Protein AF-A0A1I1Q8Z2-F1 (afdb_monomer_lite)

Radius of gyration: 18.8 Å; chains: 1; bounding box: 38×72×41 Å

Sequence (134 aa):
MTSPELPGPAADESAPRLPDLISRYADLCHREMADGHWVASPLGAWLLLAIAAPAAPPGSALQARIGDVLGLPVPEAVRLAGDLVSSRHDVVRAASAAWADLDATTAALVEWGGALPAGTTFDTRVPTQEEADA

Organism: NCBI:txid1225127

Structure (mmCIF, N/CA/C/O backbone):
data_AF-A0A1I1Q8Z2-F1
#
_entry.id   AF-A0A1I1Q8Z2-F1
#
loop_
_atom_site.g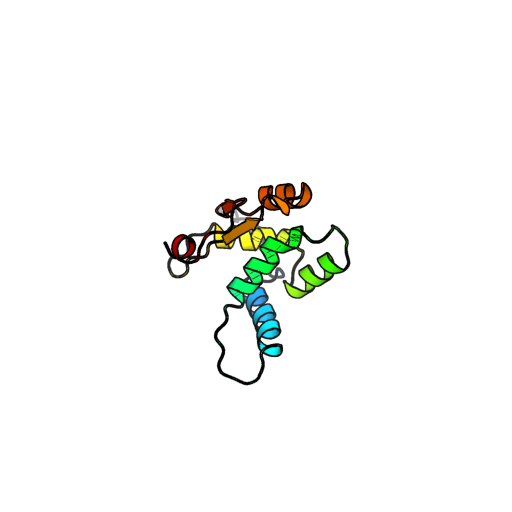roup_PDB
_atom_site.id
_atom_site.type_symbol
_atom_site.label_atom_id
_atom_site.label_alt_id
_atom_site.label_comp_id
_atom_site.label_asym_id
_atom_site.label_entity_id
_atom_site.label_seq_id
_atom_site.pdbx_PDB_ins_code
_atom_site.Cartn_x
_atom_site.Cartn_y
_atom_site.Cartn_z
_atom_site.occupancy
_atom_site.B_iso_or_equiv
_atom_site.auth_seq_id
_atom_site.auth_comp_id
_atom_site.auth_asym_id
_atom_site.auth_atom_id
_atom_site.pdbx_PDB_model_num
ATOM 1 N N . MET A 1 1 ? 16.256 -50.276 15.657 1.00 41.97 1 MET A N 1
ATOM 2 C CA . MET A 1 1 ? 14.899 -49.693 15.706 1.00 41.97 1 MET A CA 1
ATOM 3 C C . MET A 1 1 ? 15.051 -48.202 15.497 1.00 41.97 1 MET A C 1
ATOM 5 O O . MET A 1 1 ? 15.398 -47.498 16.432 1.00 41.97 1 MET A O 1
ATOM 9 N N . THR A 1 2 ? 14.920 -47.762 14.251 1.00 49.38 2 THR A N 1
ATOM 10 C CA . THR A 1 2 ? 15.039 -46.355 13.858 1.00 49.38 2 THR A CA 1
ATOM 11 C C . THR A 1 2 ? 13.624 -45.794 13.835 1.00 49.38 2 THR A C 1
ATOM 13 O O . THR A 1 2 ? 12.793 -46.301 13.083 1.00 49.38 2 THR A O 1
ATOM 16 N N . SER A 1 3 ? 13.320 -44.840 14.715 1.00 44.44 3 SER A N 1
ATOM 17 C CA . SER A 1 3 ? 12.031 -44.140 14.701 1.00 44.44 3 SER A CA 1
ATOM 18 C C . SER A 1 3 ? 11.850 -43.416 13.365 1.00 44.44 3 SER A C 1
ATOM 20 O O . SER A 1 3 ? 12.800 -42.772 12.918 1.00 44.44 3 SER A O 1
ATOM 22 N N . PRO A 1 4 ? 10.671 -43.493 12.724 1.00 56.31 4 PRO A N 1
ATOM 23 C CA . PRO A 1 4 ? 10.382 -42.678 11.557 1.00 56.31 4 PRO A CA 1
ATOM 24 C C . PRO A 1 4 ? 10.164 -41.228 11.998 1.00 56.31 4 PRO A C 1
ATOM 26 O O . PRO A 1 4 ? 9.330 -40.938 12.856 1.00 56.31 4 PRO A O 1
ATOM 29 N N . GLU A 1 5 ? 10.953 -40.331 11.417 1.00 47.78 5 GLU A N 1
ATOM 30 C CA . GLU A 1 5 ? 10.770 -38.887 11.494 1.00 47.78 5 GLU A CA 1
ATOM 31 C C . GLU A 1 5 ? 9.420 -38.546 10.844 1.00 47.78 5 GLU A C 1
ATOM 33 O O . GLU A 1 5 ? 9.160 -38.912 9.696 1.00 47.78 5 GLU A O 1
ATOM 38 N N . LEU A 1 6 ? 8.515 -37.932 11.609 1.00 57.19 6 LEU A N 1
ATOM 39 C CA . LEU A 1 6 ? 7.226 -37.487 11.089 1.00 57.19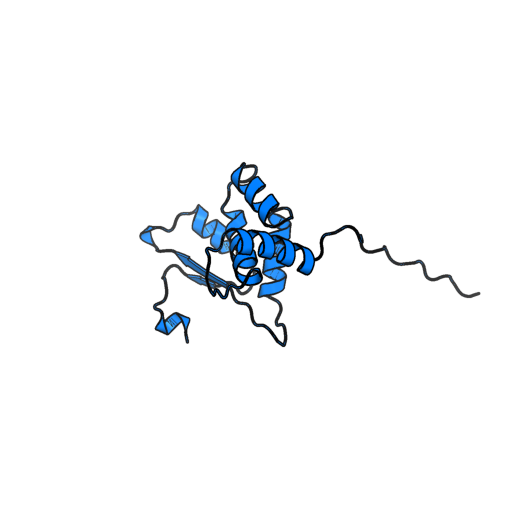 6 LEU A CA 1
ATOM 40 C C . LEU A 1 6 ? 7.464 -36.305 10.138 1.00 57.19 6 LEU A C 1
ATOM 42 O O . LEU A 1 6 ? 8.168 -35.371 10.526 1.00 57.19 6 LEU A O 1
ATOM 46 N N . PRO A 1 7 ? 6.877 -36.300 8.929 1.00 50.03 7 PRO A N 1
ATOM 47 C CA . PRO A 1 7 ? 6.959 -35.145 8.049 1.00 50.03 7 PRO A CA 1
ATOM 48 C C . PRO A 1 7 ? 6.333 -33.933 8.748 1.00 50.03 7 PRO A C 1
ATOM 50 O O . PRO A 1 7 ? 5.196 -33.995 9.224 1.00 50.03 7 PRO A O 1
ATOM 53 N N . GLY A 1 8 ? 7.101 -32.844 8.842 1.00 49.97 8 GLY A N 1
ATOM 54 C CA . GLY A 1 8 ? 6.611 -31.553 9.320 1.00 49.97 8 GLY A CA 1
ATOM 55 C C . GLY A 1 8 ? 5.422 -31.066 8.482 1.00 49.97 8 GLY A C 1
ATOM 56 O O . GLY A 1 8 ? 5.242 -31.532 7.353 1.00 49.97 8 GLY A O 1
ATOM 57 N N . PRO A 1 9 ? 4.585 -30.160 9.018 1.00 49.75 9 PRO A N 1
ATOM 58 C CA . PRO A 1 9 ? 3.403 -29.686 8.311 1.00 49.75 9 PRO A CA 1
ATOM 59 C C . PRO A 1 9 ? 3.818 -29.111 6.954 1.00 49.75 9 PRO A C 1
ATOM 61 O O . PRO A 1 9 ? 4.650 -28.206 6.891 1.00 49.75 9 PRO A O 1
ATOM 64 N N . ALA A 1 10 ? 3.260 -29.670 5.878 1.00 49.38 10 ALA A N 1
ATOM 65 C CA . ALA A 1 10 ? 3.413 -29.131 4.538 1.00 49.38 10 ALA A CA 1
ATOM 66 C C . ALA A 1 10 ? 2.971 -27.664 4.576 1.00 49.38 10 ALA A C 1
ATOM 68 O O . ALA A 1 10 ? 1.833 -27.371 4.947 1.00 49.38 10 ALA A O 1
ATOM 69 N N . ALA A 1 11 ? 3.888 -26.747 4.264 1.00 51.75 11 ALA A N 1
ATOM 70 C CA . ALA A 1 11 ? 3.522 -25.366 4.006 1.00 51.75 11 ALA A CA 1
ATOM 71 C C . ALA A 1 11 ? 2.438 -25.376 2.921 1.00 51.75 11 ALA A C 1
ATOM 73 O O . ALA A 1 11 ? 2.572 -26.095 1.934 1.00 51.75 11 ALA A O 1
ATOM 74 N N . ASP A 1 12 ? 1.349 -24.646 3.141 1.00 47.94 12 ASP A N 1
ATOM 75 C CA . ASP A 1 12 ? 0.247 -24.541 2.192 1.00 47.94 12 ASP A CA 1
ATOM 76 C C . ASP A 1 12 ? 0.770 -23.985 0.855 1.00 47.94 12 ASP A C 1
ATOM 78 O O . ASP A 1 12 ? 1.002 -22.785 0.714 1.00 47.94 12 ASP A O 1
ATOM 82 N N . GLU A 1 13 ? 0.996 -24.868 -0.122 1.00 52.41 13 GLU A N 1
ATOM 83 C CA . GLU A 1 13 ? 1.491 -24.530 -1.465 1.00 52.41 13 GLU A CA 1
ATOM 84 C C . GLU A 1 13 ? 0.494 -23.668 -2.269 1.00 52.41 13 GLU A C 1
ATOM 86 O O . GLU A 1 13 ? 0.808 -23.236 -3.378 1.00 52.41 13 GLU A O 1
ATOM 91 N N . SER A 1 14 ? -0.695 -23.394 -1.719 1.00 63.16 14 SER A N 1
ATOM 92 C CA . SER A 1 14 ? -1.775 -22.641 -2.368 1.00 63.16 14 SER A CA 1
ATOM 93 C C . SER A 1 14 ? -1.727 -21.134 -2.096 1.00 63.16 14 SER A C 1
ATOM 95 O O . SER A 1 14 ? -2.437 -20.375 -2.761 1.00 63.16 14 SER A O 1
ATOM 97 N N . ALA A 1 15 ? -0.931 -20.680 -1.121 1.00 67.56 15 ALA A N 1
ATOM 98 C CA . ALA A 1 15 ? -0.837 -19.260 -0.798 1.00 67.56 15 ALA A CA 1
ATOM 99 C C . ALA A 1 15 ? -0.088 -18.498 -1.911 1.00 67.56 15 ALA A C 1
ATOM 101 O O . ALA A 1 15 ? 0.986 -18.934 -2.344 1.00 67.56 15 ALA A O 1
ATOM 102 N N . PRO A 1 16 ? -0.614 -17.353 -2.388 1.00 77.88 16 PRO A N 1
ATOM 103 C CA . PRO A 1 16 ? 0.035 -16.592 -3.444 1.00 77.88 16 PRO A CA 1
ATOM 104 C C . PRO A 1 16 ? 1.398 -16.099 -2.962 1.00 77.88 16 PRO A C 1
ATOM 106 O O . PRO A 1 16 ? 1.526 -15.483 -1.901 1.00 77.88 16 PRO A O 1
ATOM 109 N N . ARG A 1 17 ? 2.443 -16.356 -3.752 1.00 88.88 17 ARG A N 1
ATOM 110 C CA . ARG A 1 17 ? 3.786 -15.890 -3.407 1.00 88.88 17 ARG A CA 1
ATOM 111 C C . ARG A 1 17 ? 3.898 -14.412 -3.740 1.00 88.88 17 ARG A C 1
ATOM 113 O O . ARG A 1 17 ? 3.361 -13.942 -4.741 1.00 88.88 17 ARG A O 1
ATOM 120 N N . LEU A 1 18 ? 4.671 -13.686 -2.938 1.00 88.38 18 LEU A N 1
ATOM 121 C CA . LEU A 1 18 ? 4.897 -12.258 -3.142 1.00 88.38 18 LEU A CA 1
ATOM 122 C C . LEU A 1 18 ? 5.334 -11.902 -4.580 1.00 88.38 18 LEU A C 1
ATOM 124 O O . LEU A 1 18 ? 4.749 -10.975 -5.133 1.00 88.38 18 LEU A O 1
ATOM 128 N N . PRO A 1 19 ? 6.273 -12.615 -5.239 1.00 91.38 19 PRO A N 1
ATOM 129 C CA . PRO A 1 19 ? 6.610 -12.316 -6.631 1.00 91.38 19 PRO A CA 1
ATOM 130 C C . PRO A 1 19 ? 5.404 -12.386 -7.575 1.00 91.38 19 PRO A C 1
ATOM 132 O O . PRO A 1 19 ? 5.253 -11.513 -8.422 1.00 91.38 19 PRO A O 1
ATOM 135 N N . ASP A 1 20 ? 4.513 -13.362 -7.382 1.00 94.44 20 ASP A N 1
ATOM 136 C CA . ASP A 1 20 ? 3.328 -13.554 -8.223 1.00 94.44 20 ASP A CA 1
ATOM 137 C C . ASP A 1 20 ? 2.322 -12.395 -8.022 1.00 94.44 20 ASP A C 1
ATOM 139 O O . ASP A 1 20 ? 1.736 -11.886 -8.982 1.00 94.44 20 ASP A O 1
ATOM 143 N N . LEU A 1 21 ? 2.183 -11.908 -6.782 1.00 94.81 21 LEU A N 1
ATOM 144 C CA . LEU A 1 21 ? 1.371 -10.733 -6.437 1.00 94.81 21 LEU A CA 1
ATOM 145 C C . LEU A 1 21 ? 1.909 -9.451 -7.089 1.00 94.81 21 LEU A C 1
ATOM 147 O O . LEU A 1 21 ? 1.147 -8.691 -7.692 1.00 94.81 21 LEU A O 1
ATOM 151 N N . ILE A 1 22 ? 3.225 -9.232 -7.010 1.00 93.81 22 ILE A N 1
ATOM 152 C CA . ILE A 1 22 ? 3.878 -8.063 -7.611 1.00 93.81 22 ILE A CA 1
ATOM 153 C C . ILE A 1 22 ? 3.812 -8.120 -9.138 1.00 93.81 22 ILE A C 1
ATOM 155 O O . ILE A 1 22 ? 3.553 -7.092 -9.758 1.00 93.81 22 ILE A O 1
ATOM 159 N N . SER A 1 23 ? 3.978 -9.294 -9.753 1.00 94.69 23 SER A N 1
ATOM 160 C CA . SER A 1 23 ? 3.805 -9.469 -11.201 1.00 94.69 23 SER A CA 1
ATOM 161 C C . SER A 1 23 ? 2.387 -9.116 -11.649 1.00 94.69 23 SER A C 1
ATOM 163 O O . SER A 1 23 ? 2.218 -8.327 -12.576 1.00 94.69 23 SER A O 1
ATOM 165 N N . ARG A 1 24 ? 1.358 -9.596 -10.939 1.00 95.06 24 ARG A N 1
ATOM 166 C CA . ARG A 1 24 ? -0.038 -9.235 -11.234 1.00 95.06 24 ARG A CA 1
ATOM 167 C C . ARG A 1 24 ? -0.289 -7.730 -11.100 1.00 95.06 24 ARG A C 1
ATOM 169 O O . ARG A 1 24 ? -0.995 -7.148 -11.925 1.00 95.06 24 ARG A O 1
ATOM 176 N N . TYR A 1 25 ? 0.267 -7.098 -10.067 1.00 94.94 25 TYR A N 1
ATOM 177 C CA . TYR A 1 25 ? 0.156 -5.650 -9.885 1.00 94.94 25 TYR A CA 1
ATOM 178 C C . TYR A 1 25 ? 0.921 -4.878 -10.966 1.00 94.94 25 TYR A C 1
ATOM 180 O O . TYR A 1 25 ? 0.427 -3.874 -11.475 1.00 94.94 25 TYR A O 1
ATOM 188 N N . ALA A 1 26 ? 2.084 -5.376 -11.390 1.00 94.19 26 ALA A N 1
ATOM 189 C CA . ALA A 1 26 ? 2.826 -4.819 -12.511 1.00 94.19 26 ALA A CA 1
ATOM 190 C C . ALA A 1 26 ? 1.984 -4.835 -13.787 1.00 94.19 26 ALA A C 1
ATOM 192 O O . ALA A 1 26 ? 1.892 -3.797 -14.434 1.00 94.19 26 ALA A O 1
ATOM 193 N N . ASP A 1 27 ? 1.311 -5.938 -14.113 1.00 93.50 27 ASP A N 1
ATOM 194 C CA . ASP A 1 27 ? 0.433 -6.013 -15.289 1.00 93.50 27 ASP A CA 1
ATOM 195 C C . ASP A 1 27 ? -0.740 -5.023 -15.215 1.00 93.50 27 ASP A C 1
ATOM 197 O O . ASP A 1 27 ? -1.207 -4.516 -16.237 1.00 93.50 27 ASP A O 1
ATOM 201 N N . LEU A 1 28 ? -1.253 -4.739 -14.013 1.00 92.06 28 LEU A N 1
ATOM 202 C CA . LEU A 1 28 ? -2.245 -3.678 -13.806 1.00 92.06 28 LEU A CA 1
ATOM 203 C C . LEU A 1 28 ? -1.635 -2.298 -14.074 1.00 92.06 28 LEU A C 1
ATOM 205 O O . LEU A 1 28 ? -2.194 -1.546 -14.864 1.00 92.06 28 LEU A O 1
ATOM 209 N N . CYS A 1 29 ? -0.474 -1.986 -13.493 1.00 88.31 29 CYS A N 1
ATOM 210 C CA . CYS A 1 29 ? 0.206 -0.711 -13.727 1.00 88.31 29 CYS A CA 1
ATOM 211 C C . CYS A 1 29 ? 0.548 -0.493 -15.204 1.00 88.31 29 CYS A C 1
ATOM 213 O O . CYS A 1 29 ? 0.280 0.583 -15.726 1.00 88.31 29 CYS A O 1
ATOM 215 N N . HIS A 1 30 ? 1.112 -1.501 -15.881 1.00 87.62 30 HIS A N 1
ATOM 216 C CA . HIS A 1 30 ? 1.550 -1.384 -17.275 1.00 87.62 30 HIS A CA 1
ATOM 217 C C . HIS A 1 30 ? 0.383 -1.094 -18.224 1.00 87.62 30 HIS A C 1
ATOM 219 O O . HIS A 1 30 ? 0.562 -0.351 -19.183 1.00 87.62 30 HIS A O 1
ATOM 225 N N . ARG A 1 31 ? -0.807 -1.649 -17.956 1.00 88.94 31 ARG A N 1
ATOM 226 C CA . ARG A 1 31 ? -2.006 -1.411 -18.775 1.00 88.94 31 ARG A CA 1
ATOM 227 C C . ARG A 1 31 ? -2.492 0.034 -18.743 1.00 88.94 31 ARG A C 1
ATOM 229 O O . ARG A 1 31 ? -3.095 0.477 -19.712 1.00 88.94 31 ARG A O 1
ATOM 236 N N . GLU A 1 32 ? -2.234 0.746 -17.652 1.00 86.31 32 GLU A N 1
ATOM 237 C CA . GLU A 1 32 ? -2.696 2.124 -17.460 1.00 86.31 32 GLU A CA 1
ATOM 238 C C . GLU A 1 32 ? -1.681 3.171 -17.947 1.00 86.31 32 GLU A C 1
ATOM 240 O O . GLU A 1 32 ? -1.988 4.362 -17.981 1.00 86.31 32 GLU A O 1
ATOM 245 N N . MET A 1 33 ? -0.463 2.763 -18.318 1.00 84.19 33 MET A N 1
ATOM 246 C CA . MET A 1 33 ? 0.552 3.699 -18.801 1.00 84.19 33 MET A CA 1
ATOM 247 C C . MET A 1 33 ? 0.378 3.978 -20.295 1.00 84.19 33 MET A C 1
ATOM 249 O O . MET A 1 33 ? 0.259 3.063 -21.105 1.00 84.19 33 MET A O 1
ATOM 253 N N . ALA A 1 34 ? 0.365 5.266 -20.646 1.00 74.75 34 ALA A N 1
ATOM 254 C CA . ALA A 1 34 ? 0.236 5.736 -22.021 1.00 74.75 34 ALA A CA 1
ATOM 255 C C . ALA A 1 34 ? 1.460 5.378 -22.883 1.00 74.75 34 ALA A C 1
ATOM 257 O O . ALA A 1 34 ? 2.532 5.046 -22.371 1.00 74.75 34 ALA A O 1
ATOM 258 N N . ASP A 1 35 ? 1.300 5.501 -24.203 1.00 80.00 35 ASP A N 1
ATOM 259 C CA . ASP A 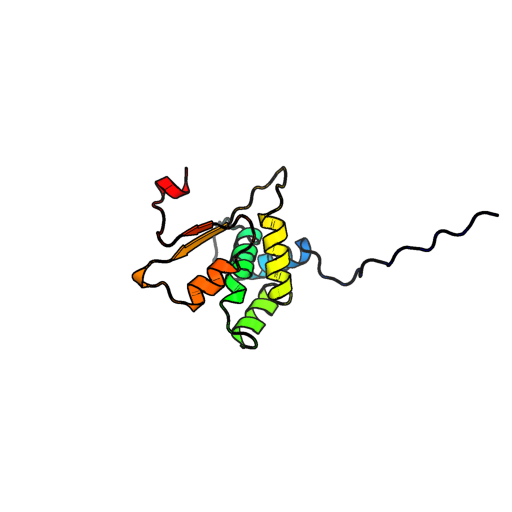1 35 ? 2.365 5.247 -25.172 1.00 80.00 35 ASP A CA 1
ATOM 260 C C . ASP A 1 35 ? 3.617 6.095 -24.872 1.00 80.00 35 ASP A C 1
ATOM 262 O O . ASP A 1 35 ? 3.553 7.323 -24.776 1.00 80.00 35 ASP A O 1
ATOM 266 N N . GLY A 1 36 ? 4.773 5.439 -24.735 1.00 78.88 36 GLY A N 1
ATOM 267 C CA . GLY A 1 36 ? 6.056 6.093 -24.473 1.00 78.88 36 GLY A CA 1
ATOM 268 C C . GLY A 1 36 ? 7.035 5.230 -23.676 1.00 78.88 36 GLY A C 1
ATOM 269 O O . GLY A 1 36 ? 6.737 4.101 -23.293 1.00 78.88 36 GLY A O 1
ATOM 270 N N . HIS A 1 37 ? 8.229 5.772 -23.423 1.00 77.06 37 HIS A N 1
ATOM 271 C CA . HIS A 1 37 ? 9.202 5.152 -22.525 1.00 77.06 37 HIS A CA 1
ATOM 272 C C . HIS A 1 37 ? 8.944 5.604 -21.093 1.00 77.06 37 HIS A C 1
ATOM 274 O O . HIS A 1 37 ? 9.052 6.790 -20.784 1.00 77.06 37 HIS A O 1
ATOM 280 N N . TRP A 1 38 ? 8.654 4.653 -20.218 1.00 82.94 38 TRP A N 1
ATOM 281 C CA . TRP A 1 38 ? 8.447 4.906 -18.804 1.00 82.94 38 TRP A CA 1
ATOM 282 C C . TRP A 1 38 ? 9.245 3.910 -17.969 1.00 82.94 38 TRP A C 1
ATOM 284 O O . TRP A 1 38 ? 9.486 2.772 -18.371 1.00 82.94 38 TRP A O 1
ATOM 294 N N . VAL A 1 39 ? 9.674 4.367 -16.796 1.00 86.25 39 VAL A N 1
ATOM 295 C CA . VAL A 1 39 ? 10.301 3.534 -15.773 1.00 86.25 39 VAL A CA 1
ATOM 296 C C . VAL A 1 39 ? 9.484 3.725 -14.511 1.00 86.25 39 VAL A C 1
ATOM 298 O O . VAL A 1 39 ? 9.351 4.842 -14.017 1.00 86.25 39 VAL A O 1
ATOM 301 N N . ALA A 1 40 ? 8.926 2.638 -13.997 1.00 89.62 40 ALA A N 1
ATOM 302 C CA . ALA A 1 40 ? 8.221 2.635 -12.729 1.00 89.62 40 ALA A CA 1
ATOM 303 C C . ALA A 1 40 ? 8.612 1.401 -11.924 1.00 89.62 40 ALA A C 1
ATOM 305 O O . ALA A 1 40 ? 9.081 0.404 -12.473 1.00 89.62 40 ALA A O 1
ATOM 306 N N . SER A 1 41 ? 8.398 1.473 -10.614 1.00 91.81 41 SER A N 1
ATOM 307 C CA . SER A 1 41 ? 8.570 0.344 -9.707 1.00 91.81 41 SER A CA 1
ATOM 308 C C . SER A 1 41 ? 7.193 -0.166 -9.282 1.00 91.81 41 SER A C 1
ATOM 310 O O . SER A 1 41 ? 6.606 0.395 -8.352 1.00 91.81 41 SER A O 1
ATOM 312 N N . PRO A 1 42 ? 6.653 -1.224 -9.924 1.00 93.31 42 PRO A N 1
ATOM 313 C CA . PRO A 1 42 ? 5.431 -1.874 -9.462 1.00 93.31 42 PRO A CA 1
ATOM 314 C C . PRO A 1 42 ? 5.525 -2.325 -8.007 1.00 93.31 42 PRO A C 1
ATOM 316 O O . PRO A 1 42 ? 4.556 -2.201 -7.271 1.00 93.31 42 PRO A O 1
ATOM 319 N N . LEU A 1 43 ? 6.709 -2.775 -7.575 1.00 92.94 43 LEU A N 1
ATOM 320 C CA . LEU A 1 43 ? 6.972 -3.108 -6.178 1.00 92.94 43 LEU A CA 1
ATOM 321 C C . LEU A 1 43 ? 6.778 -1.890 -5.266 1.00 92.94 43 LEU A C 1
ATOM 323 O O . LEU A 1 43 ? 6.057 -1.981 -4.280 1.00 92.94 43 LEU A O 1
ATOM 327 N N . GLY A 1 44 ? 7.384 -0.747 -5.601 1.00 92.81 44 GLY A N 1
ATOM 328 C CA . GLY A 1 44 ? 7.251 0.480 -4.810 1.00 92.81 44 GLY A CA 1
ATOM 329 C C . GLY A 1 44 ? 5.806 0.974 -4.741 1.00 92.81 44 GLY A C 1
ATOM 330 O O . GLY A 1 44 ? 5.312 1.302 -3.666 1.00 92.81 44 GLY A O 1
ATOM 331 N N . ALA A 1 45 ? 5.096 0.957 -5.868 1.00 94.44 45 ALA A N 1
ATOM 332 C CA . ALA A 1 45 ? 3.689 1.342 -5.916 1.00 94.44 45 ALA A CA 1
ATOM 333 C C . ALA A 1 45 ? 2.782 0.370 -5.133 1.00 94.44 45 ALA A C 1
ATOM 335 O O . ALA A 1 45 ? 1.879 0.819 -4.428 1.00 94.44 45 ALA A O 1
ATOM 336 N N . TRP A 1 46 ? 3.042 -0.940 -5.200 1.00 95.94 46 TRP A N 1
ATOM 337 C CA . TRP A 1 46 ? 2.327 -1.943 -4.405 1.00 95.94 46 TRP A CA 1
ATOM 338 C C . TRP A 1 46 ? 2.573 -1.746 -2.903 1.00 95.94 46 TRP A C 1
ATOM 340 O O . TRP A 1 46 ? 1.623 -1.771 -2.123 1.00 95.94 46 TRP A O 1
ATOM 350 N N . LEU A 1 47 ? 3.823 -1.473 -2.498 1.00 94.50 47 LEU A N 1
ATOM 351 C CA . LEU A 1 47 ? 4.186 -1.186 -1.105 1.00 94.50 47 LEU A CA 1
ATOM 352 C C . LEU A 1 47 ? 3.444 0.043 -0.572 1.00 94.50 47 LEU A C 1
ATOM 354 O O . LEU A 1 47 ? 2.847 -0.025 0.500 1.00 94.50 47 LEU A O 1
ATOM 358 N N . LEU A 1 48 ? 3.433 1.144 -1.330 1.00 94.50 48 LEU A N 1
ATOM 359 C CA . LEU A 1 48 ? 2.721 2.365 -0.941 1.00 94.50 48 LEU A CA 1
ATOM 360 C C . LEU A 1 48 ? 1.221 2.115 -0.762 1.00 94.50 48 LEU A C 1
ATOM 362 O O . LEU A 1 48 ? 0.642 2.542 0.237 1.00 94.50 48 LEU A O 1
ATOM 366 N N . LEU A 1 49 ? 0.597 1.387 -1.693 1.00 96.00 49 LEU A N 1
ATOM 367 C CA . LEU A 1 49 ? -0.820 1.050 -1.591 1.00 96.00 49 LEU A CA 1
ATOM 368 C C . LEU A 1 49 ? -1.102 0.162 -0.373 1.00 96.00 49 LEU A C 1
ATOM 370 O O . LEU A 1 49 ? -2.062 0.424 0.348 1.00 96.00 49 LEU A O 1
ATOM 374 N N . ALA A 1 50 ? -0.272 -0.852 -0.118 1.00 95.69 50 ALA A N 1
ATOM 375 C CA . ALA A 1 50 ? -0.420 -1.737 1.035 1.00 95.69 50 ALA A CA 1
ATOM 376 C C . ALA A 1 50 ? -0.282 -0.980 2.367 1.00 95.69 50 ALA A C 1
ATOM 378 O O . ALA A 1 50 ? -1.085 -1.194 3.271 1.00 95.69 50 ALA A O 1
ATOM 379 N N . ILE A 1 51 ? 0.678 -0.056 2.474 1.00 94.81 51 ILE A N 1
ATOM 380 C CA . ILE A 1 51 ? 0.900 0.772 3.673 1.00 94.81 51 ILE A CA 1
ATOM 381 C C . ILE A 1 51 ? -0.260 1.757 3.898 1.00 94.81 51 ILE A C 1
ATOM 383 O O . ILE A 1 51 ? -0.691 1.969 5.032 1.00 94.81 51 ILE A O 1
ATOM 387 N N . ALA A 1 52 ? -0.806 2.338 2.828 1.00 94.56 52 ALA A N 1
ATOM 388 C CA . ALA A 1 52 ? -1.938 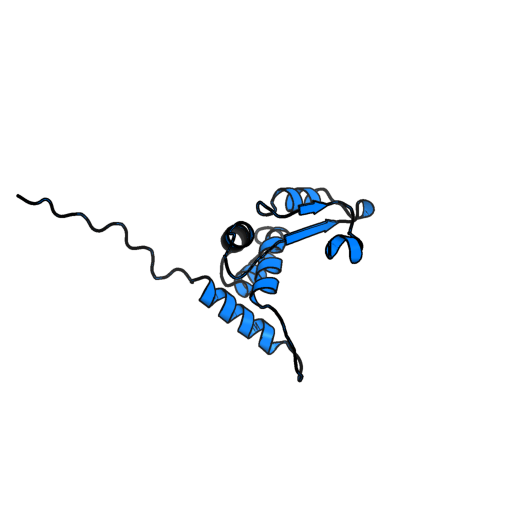3.262 2.910 1.00 94.56 52 ALA A CA 1
ATOM 389 C C . ALA A 1 52 ? -3.296 2.554 3.091 1.00 94.56 52 ALA A C 1
ATOM 391 O O . ALA A 1 52 ? -4.253 3.171 3.558 1.00 94.56 52 ALA A O 1
ATOM 392 N N . ALA A 1 53 ? -3.398 1.266 2.745 1.00 95.12 53 ALA A N 1
ATOM 393 C CA . ALA A 1 53 ? -4.651 0.510 2.725 1.00 95.12 53 ALA A CA 1
ATOM 394 C C . ALA A 1 53 ? -5.487 0.570 4.022 1.00 95.12 53 ALA A C 1
ATOM 396 O O . ALA A 1 53 ? -6.715 0.636 3.907 1.00 95.12 53 ALA A O 1
ATOM 397 N N . PRO A 1 54 ? -4.903 0.589 5.240 1.00 93.94 54 PRO A N 1
ATOM 398 C CA . PRO A 1 54 ? -5.674 0.703 6.480 1.00 93.94 54 PRO A CA 1
ATOM 399 C C . PRO A 1 54 ? -6.447 2.018 6.638 1.00 93.94 54 PRO A C 1
ATOM 401 O O . PRO A 1 54 ? -7.359 2.076 7.455 1.00 93.94 54 PRO A O 1
ATOM 404 N N . ALA A 1 55 ? -6.133 3.058 5.855 1.00 92.31 55 ALA A N 1
ATOM 405 C CA . ALA A 1 55 ? -6.912 4.296 5.844 1.00 92.31 55 ALA A CA 1
ATOM 406 C C . ALA A 1 55 ? -8.314 4.110 5.227 1.00 92.31 55 ALA A C 1
ATOM 408 O O . ALA A 1 55 ? -9.202 4.940 5.432 1.00 92.31 55 ALA A O 1
ATOM 409 N N . ALA A 1 56 ? -8.542 3.030 4.468 1.00 94.19 56 ALA A N 1
ATOM 410 C CA . ALA A 1 56 ? -9.871 2.695 3.973 1.00 94.19 56 ALA A CA 1
ATOM 411 C C . ALA A 1 56 ? -10.752 2.151 5.115 1.00 94.19 56 ALA A C 1
ATOM 413 O O . ALA A 1 56 ? -10.323 1.237 5.824 1.00 94.19 56 ALA A O 1
ATOM 414 N N . PRO A 1 57 ? -12.006 2.626 5.270 1.00 92.06 57 PRO A N 1
ATOM 415 C CA . PRO A 1 57 ? -12.869 2.172 6.355 1.00 92.06 57 PRO A CA 1
ATOM 416 C C . PRO A 1 57 ? -13.067 0.645 6.337 1.00 92.06 57 PRO A C 1
ATOM 418 O O . PRO A 1 57 ? -13.311 0.085 5.256 1.00 92.06 57 PRO A O 1
ATOM 421 N N . PRO A 1 58 ? -13.012 -0.037 7.496 1.00 91.56 58 PRO A N 1
ATOM 422 C CA . PRO A 1 58 ? -13.222 -1.479 7.576 1.00 91.56 58 PRO A CA 1
ATOM 423 C C . PRO A 1 58 ? -14.564 -1.915 6.977 1.00 91.56 58 PRO A C 1
ATOM 425 O O . PRO A 1 58 ? -15.600 -1.305 7.238 1.00 91.56 58 PRO A O 1
ATOM 428 N N . GLY A 1 59 ? -14.548 -2.965 6.155 1.00 93.62 59 GLY A N 1
ATOM 429 C CA . GLY A 1 59 ? -15.733 -3.499 5.476 1.00 93.62 59 GLY A CA 1
ATOM 430 C C . GLY A 1 59 ? -16.257 -2.637 4.321 1.00 93.62 59 GLY A C 1
ATOM 431 O O . GLY A 1 59 ? -17.279 -2.973 3.725 1.00 93.62 59 GLY A O 1
ATOM 432 N N . SER A 1 60 ? -15.588 -1.530 3.983 1.00 96.75 60 SER A N 1
ATOM 433 C CA . SER A 1 60 ? -16.006 -0.680 2.868 1.00 96.75 60 SER A CA 1
ATOM 434 C C . SER A 1 60 ? -15.722 -1.318 1.507 1.00 96.75 60 SER A C 1
ATOM 436 O O . SER A 1 60 ? -14.778 -2.089 1.328 1.00 96.75 60 SER A O 1
ATOM 438 N N . ALA A 1 61 ? -16.491 -0.905 0.496 1.00 97.50 61 ALA A N 1
ATOM 439 C CA . ALA A 1 61 ? -16.222 -1.267 -0.895 1.00 97.50 61 ALA A CA 1
ATOM 440 C C . ALA A 1 61 ? -14.827 -0.805 -1.359 1.00 97.50 61 ALA A C 1
ATOM 442 O O . ALA A 1 61 ? -14.214 -1.450 -2.205 1.00 97.50 61 ALA A O 1
ATOM 443 N N . LEU A 1 62 ? -14.306 0.293 -0.796 1.00 97.06 62 LEU A N 1
ATOM 444 C CA . LEU A 1 62 ? -12.947 0.753 -1.073 1.00 97.06 62 LEU A CA 1
ATOM 445 C C . LEU A 1 62 ? -11.908 -0.237 -0.537 1.00 97.06 62 LEU A C 1
ATOM 447 O O . LEU A 1 62 ? -11.012 -0.617 -1.282 1.00 97.06 62 LEU A O 1
ATOM 451 N N . GLN A 1 63 ? -12.054 -0.695 0.710 1.00 96.31 63 GLN A N 1
ATOM 452 C CA . GLN A 1 63 ? -11.154 -1.692 1.294 1.00 96.31 63 GLN A CA 1
ATOM 453 C C . GLN A 1 63 ? -11.164 -2.999 0.487 1.00 96.31 63 GLN A C 1
ATOM 455 O O . GLN A 1 63 ? -10.100 -3.550 0.209 1.00 96.31 63 GLN A O 1
ATOM 460 N N . ALA A 1 64 ? -12.346 -3.458 0.058 1.00 97.06 64 ALA A N 1
ATOM 461 C CA . ALA A 1 64 ? -12.478 -4.638 -0.796 1.00 97.06 64 ALA A CA 1
ATOM 462 C C . ALA A 1 64 ? -11.736 -4.458 -2.132 1.00 97.06 64 ALA A C 1
ATOM 464 O O . ALA A 1 64 ? -10.893 -5.280 -2.483 1.00 97.06 64 ALA A O 1
ATOM 465 N N . ARG A 1 65 ? -11.955 -3.329 -2.822 1.00 97.50 65 ARG A N 1
ATOM 466 C CA . ARG A 1 65 ? -11.253 -3.011 -4.077 1.00 97.50 65 ARG A CA 1
ATOM 467 C C . ARG A 1 65 ? -9.738 -2.925 -3.903 1.00 97.50 65 ARG A C 1
ATOM 469 O O . ARG A 1 65 ? -9.007 -3.350 -4.792 1.00 97.50 65 ARG A O 1
ATOM 476 N N . ILE A 1 66 ? -9.259 -2.372 -2.788 1.00 97.62 66 ILE A N 1
ATOM 477 C CA . ILE A 1 66 ? -7.823 -2.321 -2.486 1.00 97.62 66 ILE A CA 1
ATOM 478 C C . ILE A 1 66 ? -7.267 -3.742 -2.333 1.00 97.62 66 ILE A C 1
ATOM 480 O O . ILE A 1 66 ? -6.236 -4.046 -2.929 1.00 97.62 66 ILE A O 1
ATOM 484 N N . GLY A 1 67 ? -7.962 -4.622 -1.605 1.00 97.12 67 GLY A N 1
ATOM 485 C CA . GLY A 1 67 ? -7.576 -6.031 -1.483 1.00 97.12 67 GLY A CA 1
ATOM 486 C C . GLY A 1 67 ? -7.526 -6.751 -2.834 1.00 97.12 67 GLY A C 1
ATOM 487 O O . GLY A 1 67 ? -6.544 -7.427 -3.140 1.00 97.12 67 GLY A O 1
ATOM 488 N N . ASP A 1 68 ? -8.524 -6.528 -3.692 1.00 96.44 68 ASP A N 1
ATOM 489 C CA . ASP A 1 68 ? -8.554 -7.099 -5.043 1.00 96.44 68 ASP A CA 1
ATOM 490 C C . ASP A 1 68 ? -7.353 -6.648 -5.880 1.00 96.44 68 ASP A C 1
ATOM 492 O O . ASP A 1 68 ? -6.732 -7.462 -6.569 1.00 96.44 68 ASP A O 1
ATOM 496 N N . VAL A 1 69 ? -7.001 -5.362 -5.815 1.00 96.62 69 VAL A N 1
ATOM 497 C CA . VAL A 1 69 ? -5.847 -4.800 -6.530 1.00 96.62 69 VAL A CA 1
ATOM 498 C C . VAL A 1 69 ? -4.535 -5.368 -5.986 1.00 96.62 69 VAL A C 1
ATOM 500 O O . VAL A 1 69 ? -3.694 -5.805 -6.772 1.00 96.62 69 VAL A O 1
ATOM 503 N N . LEU A 1 70 ? -4.376 -5.429 -4.661 1.00 96.44 70 LEU A N 1
ATOM 504 C CA . LEU A 1 70 ? -3.188 -5.993 -4.012 1.00 96.44 70 LEU A CA 1
ATOM 505 C C . LEU A 1 70 ? -3.058 -7.504 -4.253 1.00 96.44 70 LEU A C 1
ATOM 507 O O . LEU A 1 70 ? -1.939 -8.012 -4.292 1.00 96.44 70 LEU A O 1
ATOM 511 N N . GLY A 1 71 ? -4.182 -8.194 -4.475 1.00 96.44 71 GLY A N 1
ATOM 512 C CA . GLY A 1 71 ? -4.270 -9.639 -4.709 1.00 96.44 71 GLY A CA 1
ATOM 513 C C . GLY A 1 71 ? -4.429 -10.478 -3.447 1.00 96.44 71 GLY A C 1
ATOM 514 O O . GLY A 1 71 ? -4.307 -11.697 -3.519 1.00 96.44 71 GLY A O 1
ATOM 515 N N . LEU A 1 72 ? -4.682 -9.836 -2.307 1.00 96.12 72 LEU A N 1
ATOM 516 C CA . LEU A 1 72 ? -4.829 -10.471 -1.002 1.00 96.12 72 LEU A CA 1
ATOM 517 C C . LEU A 1 72 ? -5.575 -9.537 -0.029 1.00 96.12 72 LEU A C 1
ATOM 519 O O . LEU A 1 72 ? -5.675 -8.332 -0.284 1.00 96.12 72 LEU A O 1
ATOM 523 N N . PRO A 1 73 ? -6.079 -10.050 1.106 1.00 95.38 73 PRO A N 1
ATOM 524 C CA . PRO A 1 73 ? -6.700 -9.217 2.129 1.00 95.38 73 PRO A CA 1
ATOM 525 C C . PRO A 1 73 ? -5.750 -8.133 2.663 1.00 95.38 73 PRO A C 1
ATOM 527 O O . PRO A 1 73 ? -4.567 -8.380 2.897 1.00 95.38 73 PRO A O 1
ATOM 530 N N . VAL A 1 74 ? -6.292 -6.939 2.935 1.00 95.19 74 VAL A N 1
ATOM 531 C CA . VAL A 1 74 ? -5.523 -5.773 3.416 1.00 95.19 74 VAL A CA 1
ATOM 532 C C . VAL A 1 74 ? -4.610 -6.082 4.615 1.00 95.19 74 VAL A C 1
ATOM 534 O O . VAL A 1 74 ? -3.438 -5.715 4.543 1.00 95.19 74 VAL A O 1
ATOM 537 N N . PRO A 1 75 ? -5.056 -6.777 5.684 1.00 93.81 75 PRO A N 1
ATOM 538 C CA . PRO A 1 75 ? -4.182 -7.062 6.826 1.00 93.81 75 PRO A CA 1
ATOM 539 C C . PRO A 1 75 ? -2.934 -7.873 6.456 1.00 93.81 75 PRO A C 1
ATOM 541 O O . PRO A 1 75 ? -1.853 -7.646 6.995 1.00 93.81 75 PRO A O 1
ATOM 544 N N . GLU A 1 76 ? -3.066 -8.804 5.514 1.00 94.62 76 GLU A N 1
ATOM 545 C CA . GLU A 1 76 ? -1.951 -9.629 5.066 1.00 94.62 76 GLU A CA 1
ATOM 546 C C . GLU A 1 76 ? -1.004 -8.844 4.144 1.00 94.62 76 GLU A C 1
ATOM 548 O O . GLU A 1 76 ? 0.213 -9.007 4.238 1.00 94.62 76 GLU A O 1
ATOM 553 N N . ALA A 1 77 ? -1.532 -7.919 3.334 1.00 95.12 77 ALA A N 1
ATOM 554 C CA . ALA A 1 77 ? -0.717 -7.035 2.500 1.00 95.12 77 ALA A CA 1
ATOM 555 C C . ALA A 1 77 ? 0.121 -6.071 3.336 1.00 95.12 77 ALA A C 1
ATOM 557 O O . ALA A 1 77 ? 1.312 -5.914 3.074 1.00 95.12 77 ALA A O 1
ATOM 558 N N . VAL A 1 78 ? -0.475 -5.482 4.376 1.00 93.75 78 VAL A N 1
ATOM 559 C CA . VAL A 1 78 ? 0.230 -4.622 5.338 1.00 93.75 78 VAL A CA 1
ATOM 560 C C . VAL A 1 78 ? 1.364 -5.392 6.010 1.00 93.75 78 VAL A C 1
ATOM 562 O O . VAL A 1 78 ? 2.481 -4.883 6.095 1.00 93.75 78 VAL A O 1
ATOM 565 N N . ARG A 1 79 ? 1.106 -6.637 6.437 1.00 92.50 79 ARG A N 1
ATOM 566 C CA . ARG A 1 79 ? 2.129 -7.498 7.043 1.00 92.50 79 ARG A CA 1
ATOM 567 C C . ARG A 1 79 ? 3.295 -7.747 6.083 1.00 92.50 79 ARG A C 1
ATOM 569 O O . ARG A 1 79 ? 4.437 -7.501 6.452 1.00 92.50 79 ARG A O 1
ATOM 576 N N . LEU A 1 80 ? 3.015 -8.179 4.851 1.00 92.19 80 LEU A N 1
ATOM 577 C CA . LEU A 1 80 ? 4.052 -8.441 3.844 1.00 92.19 80 LEU A CA 1
ATOM 578 C C . LEU A 1 80 ? 4.846 -7.180 3.475 1.00 92.19 80 LEU A C 1
ATOM 580 O O . LEU A 1 80 ? 6.065 -7.244 3.324 1.00 92.19 80 LEU A O 1
ATOM 584 N N . ALA A 1 81 ? 4.177 -6.031 3.353 1.00 92.19 81 ALA A N 1
ATOM 585 C CA . ALA A 1 81 ? 4.844 -4.756 3.111 1.00 92.19 81 ALA A CA 1
ATOM 586 C C . ALA A 1 81 ? 5.769 -4.374 4.276 1.00 92.19 81 ALA A C 1
ATOM 588 O O . ALA A 1 81 ? 6.903 -3.953 4.048 1.00 92.19 81 ALA A O 1
ATOM 589 N N . GLY A 1 82 ? 5.316 -4.578 5.515 1.00 90.44 82 GLY A N 1
ATOM 590 C CA . GLY A 1 82 ? 6.129 -4.343 6.702 1.00 90.44 82 GLY A CA 1
ATOM 591 C C . GLY A 1 82 ? 7.352 -5.251 6.784 1.00 90.44 82 GLY A C 1
ATOM 592 O O . GLY A 1 82 ? 8.445 -4.759 7.070 1.00 90.44 82 GLY A O 1
ATOM 593 N N . ASP A 1 83 ? 7.193 -6.536 6.461 1.00 89.69 83 ASP A N 1
ATOM 594 C CA . ASP A 1 83 ? 8.297 -7.499 6.401 1.00 89.69 83 ASP A CA 1
ATOM 595 C C . ASP A 1 83 ? 9.348 -7.061 5.367 1.00 89.69 83 ASP A C 1
ATOM 597 O O . ASP A 1 83 ? 10.545 -7.062 5.658 1.00 89.69 83 ASP A O 1
ATOM 601 N N . LEU A 1 84 ? 8.915 -6.611 4.183 1.00 87.25 84 LEU A N 1
ATOM 602 C CA . LEU A 1 84 ? 9.811 -6.137 3.124 1.00 87.25 84 LEU A CA 1
ATOM 603 C C . LEU A 1 84 ? 10.584 -4.881 3.519 1.00 87.25 84 LEU A C 1
ATOM 605 O O . LEU A 1 84 ? 11.802 -4.852 3.346 1.00 87.25 84 LEU A O 1
ATOM 609 N N . VAL A 1 85 ? 9.894 -3.868 4.050 1.00 87.88 85 VAL A N 1
ATOM 610 C CA . VAL A 1 85 ? 10.521 -2.603 4.469 1.00 87.88 85 VAL A CA 1
ATOM 611 C C . VAL A 1 85 ? 11.464 -2.823 5.653 1.00 87.88 85 VAL A C 1
ATOM 613 O O . VAL A 1 85 ? 12.535 -2.222 5.714 1.00 87.88 85 VAL A O 1
ATOM 616 N N . SER A 1 86 ? 11.109 -3.722 6.573 1.00 84.62 86 SER A N 1
ATOM 617 C CA . SER A 1 86 ? 11.956 -4.052 7.725 1.00 84.62 86 SER A CA 1
ATOM 618 C C . SER A 1 86 ? 13.150 -4.936 7.345 1.00 84.62 86 SER A C 1
ATOM 620 O O . SER A 1 86 ? 14.169 -4.941 8.043 1.00 84.62 86 SER A O 1
ATOM 622 N N . SER A 1 87 ? 13.054 -5.696 6.248 1.00 81.56 87 SER A N 1
ATOM 623 C CA . SER A 1 87 ? 14.129 -6.573 5.792 1.00 81.56 87 SER A CA 1
ATOM 624 C C . SER A 1 87 ? 15.247 -5.785 5.103 1.00 81.56 87 SER A C 1
ATOM 626 O O . SER A 1 87 ? 15.053 -5.072 4.119 1.00 81.56 87 SER A O 1
ATOM 628 N N . ARG A 1 88 ? 16.479 -5.952 5.584 1.00 71.12 88 ARG A N 1
ATOM 629 C CA . ARG A 1 88 ? 17.663 -5.455 4.879 1.00 71.12 88 ARG A CA 1
ATOM 630 C C . ARG A 1 88 ? 18.063 -6.452 3.798 1.00 71.12 88 ARG A C 1
ATOM 632 O O . ARG A 1 88 ? 18.888 -7.320 4.053 1.00 71.12 88 ARG A O 1
ATOM 639 N N . HIS A 1 89 ? 17.505 -6.317 2.598 1.00 74.38 89 HIS A N 1
ATOM 640 C CA . HIS A 1 89 ? 17.981 -7.080 1.442 1.00 74.38 89 HIS A CA 1
ATOM 641 C C . HIS A 1 89 ? 19.336 -6.530 0.952 1.00 74.38 89 HIS A C 1
ATOM 643 O O . HIS A 1 89 ? 19.584 -5.321 1.013 1.00 74.38 89 HIS A O 1
ATOM 649 N N . ASP A 1 90 ? 20.224 -7.412 0.483 1.00 78.06 90 ASP A N 1
ATOM 650 C CA . ASP A 1 90 ? 21.607 -7.056 0.120 1.00 78.06 90 ASP A CA 1
ATOM 651 C C . ASP A 1 90 ? 21.704 -6.242 -1.180 1.00 78.06 90 ASP A C 1
ATOM 653 O O . ASP A 1 90 ? 22.635 -5.463 -1.360 1.00 78.06 90 ASP A O 1
ATOM 657 N N . VAL A 1 91 ? 20.723 -6.393 -2.075 1.00 79.94 91 VAL A N 1
ATOM 658 C CA . VAL A 1 91 ? 20.719 -5.758 -3.411 1.00 79.94 91 VAL A CA 1
ATOM 659 C C . VAL A 1 91 ? 19.745 -4.582 -3.510 1.00 79.94 91 VAL A C 1
ATOM 661 O O . VAL A 1 91 ? 19.921 -3.698 -4.340 1.00 79.94 91 VAL A O 1
ATOM 664 N N . VAL A 1 92 ? 18.705 -4.557 -2.674 1.00 78.19 92 VAL A N 1
ATOM 665 C CA . VAL A 1 92 ? 17.623 -3.568 -2.763 1.00 78.19 92 VAL A CA 1
ATOM 666 C C . VAL A 1 92 ? 17.350 -3.035 -1.369 1.00 78.19 92 VAL A C 1
ATOM 668 O O . VAL A 1 92 ? 17.154 -3.803 -0.432 1.00 78.19 92 VAL A O 1
ATOM 671 N N . ARG A 1 93 ? 17.339 -1.711 -1.227 1.00 82.31 93 ARG A N 1
ATOM 672 C CA . ARG A 1 93 ? 16.882 -1.040 -0.011 1.00 82.31 93 ARG A CA 1
ATOM 673 C C . ARG A 1 93 ? 15.494 -0.473 -0.275 1.00 82.31 93 ARG A C 1
ATOM 675 O O . ARG A 1 93 ? 15.295 0.202 -1.280 1.00 82.31 93 ARG A O 1
ATOM 682 N N . ALA A 1 94 ? 14.560 -0.754 0.624 1.00 84.62 94 ALA A N 1
ATOM 683 C CA . ALA A 1 94 ? 13.250 -0.126 0.655 1.00 84.62 94 ALA A CA 1
ATOM 684 C C . ALA A 1 94 ? 13.113 0.623 1.981 1.00 84.62 94 ALA A C 1
ATOM 686 O O . ALA A 1 94 ? 13.516 0.118 3.026 1.00 84.62 94 ALA A O 1
ATOM 687 N N . ALA A 1 95 ? 12.565 1.829 1.917 1.00 85.75 95 ALA A N 1
ATOM 688 C CA . ALA A 1 95 ? 12.220 2.636 3.073 1.00 85.75 95 ALA A CA 1
ATOM 689 C C . ALA A 1 95 ? 10.877 3.307 2.792 1.00 85.75 95 ALA A C 1
ATOM 691 O O . ALA A 1 95 ? 10.555 3.603 1.638 1.00 85.75 95 ALA A O 1
ATOM 692 N N . SER A 1 96 ? 10.103 3.535 3.843 1.00 89.00 96 SER A N 1
ATOM 693 C CA . SER A 1 96 ? 8.853 4.281 3.780 1.00 89.00 96 SER A CA 1
ATOM 694 C C . SER A 1 96 ? 8.888 5.422 4.777 1.00 89.00 96 SER A C 1
ATOM 696 O O . SER A 1 96 ? 9.464 5.320 5.859 1.00 89.00 96 SER A O 1
ATOM 698 N N . ALA A 1 97 ? 8.237 6.509 4.400 1.00 89.62 97 ALA A N 1
ATOM 699 C CA . ALA A 1 97 ? 8.013 7.656 5.248 1.00 89.62 97 ALA A CA 1
ATOM 700 C C . ALA A 1 97 ? 6.646 8.245 4.903 1.00 89.62 97 ALA A C 1
ATOM 702 O O . ALA A 1 97 ? 6.178 8.135 3.765 1.00 89.62 97 ALA A O 1
ATOM 703 N N . ALA A 1 98 ? 5.998 8.827 5.898 1.00 90.50 98 ALA A N 1
ATOM 704 C CA . ALA A 1 98 ? 4.731 9.510 5.761 1.00 90.50 98 ALA A CA 1
ATOM 705 C C . ALA A 1 98 ? 4.828 10.881 6.428 1.00 90.50 98 ALA A C 1
ATOM 707 O O . ALA A 1 98 ? 5.466 11.045 7.469 1.00 90.50 98 ALA A O 1
ATOM 708 N N . TRP A 1 99 ? 4.166 11.860 5.823 1.00 90.12 99 TRP A N 1
ATOM 709 C CA . TRP A 1 99 ? 4.128 13.223 6.328 1.00 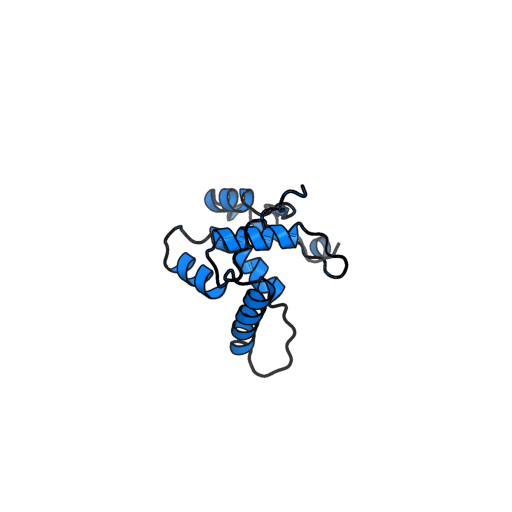90.12 99 TRP A CA 1
ATOM 710 C C . TRP A 1 99 ? 2.705 13.747 6.291 1.00 90.12 99 TRP A C 1
ATOM 712 O O . TRP A 1 99 ? 1.963 13.476 5.345 1.00 90.12 99 TRP A O 1
ATOM 722 N N . ALA A 1 100 ? 2.336 14.503 7.313 1.00 87.19 100 ALA A N 1
ATOM 723 C CA . ALA A 1 100 ? 1.053 15.181 7.390 1.00 87.19 100 ALA A CA 1
ATOM 724 C C . ALA A 1 100 ? 1.273 16.637 7.780 1.00 87.19 100 ALA A C 1
ATOM 726 O O . ALA A 1 100 ? 2.119 16.920 8.614 1.00 87.19 100 ALA A O 1
ATOM 727 N N . ASP A 1 101 ? 0.511 17.562 7.205 1.00 84.50 101 ASP A N 1
ATOM 728 C CA . ASP A 1 101 ? 0.473 18.931 7.717 1.00 84.50 101 ASP A CA 1
ATOM 729 C C . ASP A 1 101 ? -0.238 18.937 9.082 1.00 84.50 101 ASP A C 1
ATOM 731 O O . ASP A 1 101 ? -1.285 18.295 9.235 1.00 84.50 101 ASP A O 1
ATOM 735 N N . LEU A 1 102 ? 0.307 19.650 10.073 1.00 77.69 102 LEU A N 1
ATOM 736 C CA . LEU A 1 102 ? -0.322 19.829 11.387 1.00 77.69 102 LEU A CA 1
ATOM 737 C C . LEU A 1 102 ? -1.758 20.343 11.262 1.00 77.69 102 LEU A C 1
ATOM 739 O O . LEU A 1 102 ? -2.645 19.830 11.946 1.00 77.69 102 LEU A O 1
ATOM 743 N N . ASP A 1 103 ? -2.004 21.277 10.345 1.00 83.31 103 ASP A N 1
ATOM 744 C CA . ASP A 1 103 ? -3.329 21.870 10.146 1.00 83.31 103 ASP A CA 1
ATOM 745 C C . ASP A 1 103 ? -4.323 20.881 9.504 1.00 83.31 103 ASP A C 1
ATOM 747 O O . ASP A 1 103 ? -5.540 21.034 9.632 1.00 83.31 103 ASP A O 1
ATOM 751 N N . ALA A 1 104 ? -3.817 19.830 8.850 1.00 78.81 104 ALA A N 1
ATOM 752 C CA . ALA A 1 104 ? -4.603 18.751 8.249 1.00 78.81 104 ALA A CA 1
ATOM 753 C C . ALA A 1 104 ? -4.632 17.469 9.105 1.00 78.81 104 ALA A C 1
ATOM 755 O O . ALA A 1 104 ? -5.270 16.478 8.727 1.00 78.81 104 ALA A O 1
ATOM 756 N N . THR A 1 105 ? -3.944 17.456 10.250 1.00 84.00 105 THR A N 1
ATOM 757 C CA . THR A 1 105 ? -3.783 16.256 11.073 1.00 84.00 105 THR A CA 1
ATOM 758 C C . THR A 1 105 ? -5.050 15.976 11.875 1.00 84.00 105 THR A C 1
ATOM 760 O O . THR A 1 105 ? -5.412 16.693 12.805 1.00 84.00 105 THR A O 1
ATOM 763 N N . THR A 1 106 ? -5.730 14.884 11.527 1.00 89.50 106 THR A N 1
ATOM 764 C CA . THR A 1 106 ? -6.911 14.396 12.250 1.00 89.50 106 THR A CA 1
ATOM 765 C C . THR A 1 106 ? -6.542 13.256 13.197 1.00 89.50 106 THR A C 1
ATOM 767 O O . THR A 1 106 ? -5.520 12.595 13.021 1.00 89.50 106 THR A O 1
ATOM 770 N N . ALA A 1 107 ? -7.403 12.963 14.177 1.00 89.62 107 ALA A N 1
ATOM 771 C CA . ALA A 1 107 ? -7.206 11.823 15.077 1.00 89.62 107 ALA A CA 1
ATOM 772 C C . ALA A 1 107 ? -7.079 10.488 14.316 1.00 89.62 107 ALA A C 1
ATOM 774 O O . ALA A 1 107 ? -6.232 9.671 14.658 1.00 89.62 107 ALA A O 1
ATOM 775 N N . ALA A 1 108 ? -7.852 10.309 13.238 1.00 88.38 108 ALA A N 1
ATOM 776 C CA . ALA A 1 108 ? -7.772 9.128 12.378 1.00 88.38 108 ALA A CA 1
ATOM 777 C C . ALA A 1 108 ? -6.425 9.024 11.642 1.00 88.38 108 ALA A C 1
ATOM 779 O O . ALA A 1 108 ? -5.903 7.928 11.461 1.00 88.38 108 ALA A O 1
ATOM 780 N N . LEU A 1 109 ? -5.838 10.158 11.240 1.00 88.50 109 LEU A N 1
ATOM 781 C CA . LEU A 1 109 ? -4.525 10.175 10.596 1.00 88.50 109 LEU A CA 1
ATOM 782 C C . LEU A 1 109 ? -3.402 9.852 11.588 1.00 88.50 109 LEU A C 1
ATOM 784 O O . LEU A 1 109 ? -2.472 9.133 11.237 1.00 88.50 109 LEU A O 1
ATOM 788 N N . VAL A 1 110 ? -3.511 10.332 12.831 1.00 89.25 110 VAL A N 1
ATOM 789 C CA . VAL A 1 110 ? -2.583 9.971 13.917 1.00 89.25 110 VAL A CA 1
ATOM 790 C C . VAL A 1 110 ? -2.686 8.483 14.252 1.00 89.25 110 VAL A C 1
ATOM 792 O O . VAL A 1 110 ? -1.661 7.824 14.406 1.00 89.25 110 VAL A O 1
ATOM 795 N N . GLU A 1 111 ? -3.903 7.942 14.331 1.00 90.25 111 GLU A N 1
ATOM 796 C CA . GLU A 1 111 ? -4.132 6.513 14.569 1.00 90.25 111 GLU A CA 1
ATOM 797 C C . GLU A 1 111 ? -3.535 5.654 13.446 1.00 90.25 111 GLU A C 1
ATOM 799 O O . GLU A 1 111 ? -2.794 4.711 13.725 1.00 90.25 111 GLU A O 1
ATOM 804 N N . TRP A 1 112 ? -3.779 6.019 12.182 1.00 91.50 112 TRP A N 1
ATOM 805 C CA . TRP A 1 112 ? -3.156 5.360 11.032 1.00 91.50 112 TRP A CA 1
ATOM 806 C C . TRP A 1 112 ? -1.625 5.455 11.077 1.00 91.50 112 TRP A C 1
ATOM 808 O O . TRP A 1 112 ? -0.946 4.443 10.912 1.00 91.50 112 TRP A O 1
ATOM 818 N N . GLY A 1 113 ? -1.080 6.642 11.362 1.00 90.06 113 GLY A N 1
ATOM 819 C CA . GLY A 1 113 ? 0.361 6.870 11.470 1.00 90.06 113 GLY A CA 1
ATOM 820 C C . GLY A 1 113 ? 1.018 6.030 12.569 1.00 90.06 113 GLY A C 1
ATOM 821 O O . GLY A 1 113 ? 2.103 5.487 12.375 1.00 90.06 113 GLY A O 1
ATOM 822 N N . GLY A 1 114 ? 0.332 5.846 13.701 1.00 88.50 114 GLY A N 1
ATOM 823 C CA . GLY A 1 114 ? 0.778 4.982 14.798 1.00 88.50 114 GLY A CA 1
ATOM 824 C C . GLY A 1 114 ? 0.764 3.483 14.474 1.00 88.50 114 GLY A C 1
ATOM 825 O O . GLY A 1 114 ? 1.403 2.706 15.182 1.00 88.50 114 GLY A O 1
ATOM 826 N N . ALA A 1 115 ? 0.065 3.074 13.412 1.00 88.88 115 ALA A N 1
ATOM 827 C CA . ALA A 1 115 ? -0.026 1.688 12.953 1.00 88.88 115 ALA A CA 1
ATOM 828 C C . ALA A 1 115 ? 0.917 1.365 11.776 1.00 88.88 115 ALA A C 1
ATOM 830 O O . ALA A 1 115 ? 0.872 0.253 11.243 1.00 88.88 115 ALA A O 1
ATOM 831 N N . LEU A 1 116 ? 1.755 2.317 11.349 1.00 89.88 116 LEU A N 1
ATOM 832 C CA . LEU A 1 116 ? 2.686 2.118 10.240 1.00 89.88 116 LEU A CA 1
ATOM 833 C C . LEU A 1 116 ? 3.743 1.041 10.558 1.00 89.88 116 LEU A C 1
ATOM 835 O O . LEU A 1 116 ? 4.122 0.865 11.720 1.00 89.88 116 LEU A O 1
ATOM 839 N N . PRO A 1 117 ? 4.257 0.322 9.538 1.00 86.12 117 PRO A N 1
ATOM 840 C CA . PRO A 1 117 ? 5.269 -0.704 9.754 1.00 86.12 117 PRO A CA 1
ATOM 841 C C . PRO A 1 117 ? 6.531 -0.177 10.435 1.00 86.12 117 PRO A C 1
ATOM 843 O O . PRO A 1 117 ? 6.953 0.957 10.191 1.00 86.12 117 PRO A O 1
ATOM 846 N N . ALA A 1 118 ? 7.182 -1.038 11.222 1.00 82.06 118 ALA A N 1
ATOM 847 C CA . ALA A 1 118 ? 8.455 -0.725 11.860 1.00 82.06 118 ALA A CA 1
ATOM 848 C C . ALA A 1 118 ? 9.482 -0.220 10.829 1.00 82.06 118 ALA A C 1
ATOM 850 O O . ALA A 1 118 ? 9.634 -0.790 9.752 1.00 82.06 118 ALA A O 1
ATOM 851 N N . GLY A 1 119 ? 10.172 0.874 11.157 1.00 77.88 119 GLY A N 1
ATOM 852 C CA . GLY A 1 119 ? 11.095 1.545 10.237 1.00 77.88 119 GLY A CA 1
ATOM 853 C C . GLY A 1 119 ? 10.448 2.602 9.335 1.00 77.88 119 GLY A C 1
ATOM 854 O O . GLY A 1 119 ? 11.183 3.337 8.682 1.00 77.88 119 GLY A O 1
ATOM 855 N N . THR A 1 120 ? 9.116 2.737 9.340 1.00 86.25 120 THR A N 1
ATOM 856 C CA . THR A 1 120 ? 8.438 3.874 8.704 1.00 86.25 120 THR A CA 1
ATOM 857 C C . THR A 1 120 ? 8.517 5.098 9.605 1.00 86.25 120 THR A C 1
ATOM 859 O O . THR A 1 120 ? 8.128 5.034 10.772 1.00 86.25 120 THR A O 1
ATOM 862 N N . THR A 1 121 ? 8.991 6.223 9.077 1.00 86.56 121 THR A N 1
ATOM 863 C CA . THR A 1 121 ? 8.919 7.507 9.785 1.00 86.56 121 THR A CA 1
ATOM 864 C C . THR A 1 121 ? 7.567 8.172 9.533 1.00 86.56 121 THR A C 1
ATOM 866 O O . THR A 1 121 ? 7.059 8.152 8.414 1.00 86.56 121 THR A O 1
ATOM 869 N N . PHE A 1 122 ? 6.973 8.757 10.574 1.00 88.62 122 PHE A N 1
ATOM 870 C CA . PHE A 1 122 ? 5.787 9.603 10.455 1.00 88.62 122 PHE A CA 1
ATOM 871 C C . PHE A 1 122 ? 6.053 10.940 11.139 1.00 88.62 122 PHE A C 1
ATOM 873 O O . PHE A 1 122 ? 6.295 10.971 12.346 1.00 88.62 122 PHE A O 1
ATOM 880 N N . ASP A 1 123 ? 6.048 12.021 10.362 1.00 85.44 123 ASP A N 1
ATOM 881 C CA . ASP A 1 123 ? 6.333 13.377 10.840 1.00 85.44 123 ASP A CA 1
ATOM 882 C C . ASP A 1 123 ? 5.191 14.329 10.445 1.00 85.44 123 ASP A C 1
ATOM 884 O O . ASP A 1 123 ? 4.541 14.180 9.409 1.00 85.44 123 ASP A O 1
ATOM 888 N N . THR A 1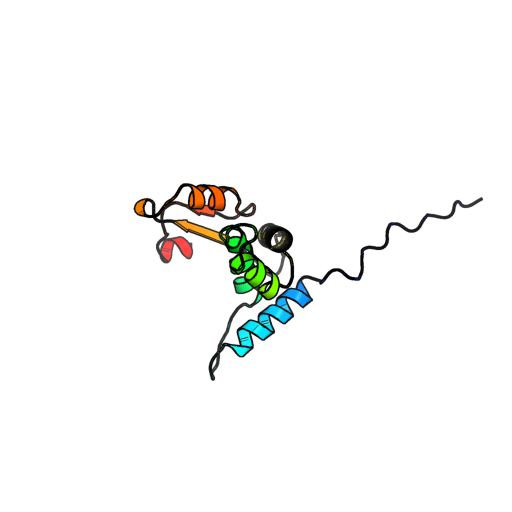 124 ? 4.928 15.319 11.287 1.00 81.31 124 THR A N 1
ATOM 889 C CA . THR A 1 124 ? 3.913 16.352 11.065 1.00 81.31 124 THR A CA 1
ATOM 890 C C . THR A 1 124 ? 4.437 17.542 10.248 1.00 81.31 124 THR A C 1
ATOM 892 O O . THR A 1 124 ? 3.829 18.613 10.224 1.00 81.31 124 THR A O 1
ATOM 895 N N . ARG A 1 125 ? 5.605 17.396 9.616 1.00 85.94 125 ARG A N 1
ATOM 896 C CA . ARG A 1 125 ? 6.185 18.378 8.702 1.00 85.94 125 ARG A CA 1
ATOM 897 C C . ARG A 1 125 ? 6.689 17.686 7.445 1.00 85.94 125 ARG A C 1
ATOM 899 O O . ARG A 1 125 ? 7.553 16.818 7.509 1.00 85.94 125 ARG A O 1
ATOM 906 N N . VAL A 1 126 ? 6.199 18.125 6.291 1.00 84.56 126 VAL A N 1
ATOM 907 C CA . VAL A 1 126 ? 6.711 17.669 4.994 1.00 84.56 126 VAL A CA 1
ATOM 908 C C . VAL A 1 126 ? 8.150 18.189 4.808 1.00 84.56 126 VAL A C 1
ATOM 910 O O . VAL A 1 126 ? 8.376 19.394 4.981 1.00 84.56 126 VAL A O 1
ATOM 913 N N . PRO A 1 127 ? 9.132 17.324 4.492 1.00 84.44 127 PRO A N 1
ATOM 914 C CA . PRO A 1 127 ? 10.506 17.738 4.265 1.00 84.44 127 PRO A CA 1
ATOM 915 C C . PRO A 1 127 ? 10.618 18.502 2.948 1.00 84.44 127 PRO A C 1
ATOM 917 O O . PRO A 1 127 ? 9.843 18.307 2.009 1.00 84.44 127 PRO A O 1
ATOM 920 N N . THR A 1 128 ? 11.619 19.367 2.869 1.00 87.81 128 THR A N 1
ATOM 921 C CA . THR A 1 128 ? 12.078 19.894 1.584 1.00 87.81 128 THR A CA 1
ATOM 922 C C . THR A 1 128 ? 12.742 18.777 0.772 1.00 87.81 128 THR A C 1
ATOM 924 O O . THR A 1 128 ? 13.159 17.762 1.325 1.00 87.81 128 THR A O 1
ATOM 927 N N . GLN A 1 129 ? 12.886 18.970 -0.542 1.00 84.69 129 GLN A N 1
ATOM 928 C CA . GLN A 1 129 ? 13.584 18.007 -1.401 1.00 84.69 129 GLN A CA 1
ATOM 929 C C . GLN A 1 129 ? 15.013 17.722 -0.903 1.00 84.69 129 GLN A C 1
ATOM 931 O O . GLN A 1 129 ? 15.418 16.571 -0.837 1.00 84.69 129 GLN A O 1
ATOM 936 N N . GLU A 1 130 ? 15.746 18.759 -0.487 1.00 90.69 130 GLU A N 1
ATOM 937 C CA . GLU A 1 130 ? 17.119 18.625 0.018 1.00 90.69 130 GLU A CA 1
ATOM 938 C C . GLU A 1 130 ? 17.186 17.783 1.302 1.00 90.69 130 GLU A C 1
ATOM 940 O O . GLU A 1 130 ? 18.101 16.986 1.467 1.00 90.69 130 GLU A O 1
ATOM 945 N N . GLU A 1 131 ? 16.193 17.907 2.186 1.00 86.19 131 GLU A N 1
ATOM 946 C CA . GLU A 1 131 ? 16.093 17.083 3.398 1.00 86.19 131 GLU A CA 1
ATOM 947 C C . GLU A 1 131 ? 15.703 15.629 3.098 1.00 86.19 131 GLU A C 1
ATOM 949 O O . GLU A 1 131 ? 16.061 14.742 3.866 1.00 86.19 131 GLU A O 1
ATOM 954 N N . ALA A 1 132 ? 14.953 15.380 2.020 1.00 78.88 132 ALA A N 1
ATOM 955 C CA . ALA A 1 132 ? 14.566 14.033 1.604 1.00 78.88 132 ALA A CA 1
ATOM 956 C C . ALA A 1 132 ? 15.696 13.284 0.873 1.00 78.88 132 ALA A C 1
ATOM 958 O O . ALA A 1 132 ? 15.736 12.055 0.918 1.00 78.88 132 ALA A O 1
ATOM 959 N N . ASP A 1 133 ? 16.591 14.016 0.204 1.00 77.56 133 ASP A N 1
ATOM 960 C CA . ASP A 1 133 ? 17.726 13.462 -0.546 1.00 77.56 133 ASP A CA 1
ATOM 961 C C . ASP A 1 133 ? 18.966 13.178 0.331 1.00 77.56 133 ASP A C 1
ATOM 963 O O . ASP A 1 133 ? 19.890 12.500 -0.130 1.00 77.56 133 ASP A O 1
ATOM 967 N N . ALA A 1 134 ? 19.007 13.715 1.557 1.00 75.44 134 ALA A N 1
ATOM 968 C CA . ALA A 1 134 ? 20.115 13.585 2.512 1.00 75.44 134 ALA A CA 1
ATOM 969 C C . ALA A 1 134 ? 20.100 12.254 3.285 1.00 75.44 134 ALA A C 1
ATOM 971 O O . ALA A 1 134 ? 21.203 11.683 3.471 1.00 75.44 134 ALA A O 1
#

pLDDT: mean 84.86, std 13.25, range [41.97, 97.62]

Secondary structure (DSSP, 8-state):
--PPPPPPPPP-TTSPPHHHHHHHHHHHHHHHSPSS-----HHHHHHHHHHHGGGSPTT-HHHHHHHHHHTS-HHHHHHHHHHHHHS--SS-----EEE--GGG--HHHHHHHHTSPTT-EEESSPPPHHHHH-

Foldseek 3Di:
DDDDDDDDDDDPPPDDDPVNLLVLLVVVVVVPDDPDDDDDRSVLVLLVLLLCLVLPDPPDPSQVVSCVSSVHHSVVSQVVSLCQQPDDDPPDHDAAEEEAAPVRDDPSNVVSLVVGRPRYYYYNDDDDPVVVVD